Protein AF-A0A2N5Z1N4-F1 (afdb_monomer_lite)

Radius of gyration: 35.68 Å; chains: 1; bounding box: 82×80×53 Å

pLDDT: mean 76.17, std 17.24, range [41.62, 96.56]

Foldseek 3Di:
DDDDDDDDDDDDDDDPVVVVVVVVVVVVVVVVVPPPPPPPPPCPDDDPPDQKDWPDWDWDWDQDPVRDIDIDIDTDMGGPDPVCCVDPNVDDDDDDDPVRHD

Secondary structure (DSSP, 8-state):
----PPPP--------HHHHHHHHHHHHHHHHTT-------------TT-SEEEEEEEEEEEE-TTS-EEEEEEEEEEE-SHHHHTTTTS-------TTT--

Sequence (102 aa):
MQYKMIRINNISGKKNNSIYIAALFSLALLVASCNTNNQNGNNNKTYPDADAVFHKIKKEYVLNDDGIQTISHYQKLEYKTHYAFHRLYGETFIKYNPEFWK

Structure (mmCIF, N/CA/C/O backbone):
data_AF-A0A2N5Z1N4-F1
#
_entry.id   AF-A0A2N5Z1N4-F1
#
loop_
_atom_site.group_PDB
_atom_site.id
_atom_site.type_symbol
_atom_site.label_atom_id
_atom_site.label_alt_id
_atom_site.label_comp_id
_atom_site.label_asym_id
_atom_site.label_entity_id
_atom_site.label_seq_id
_atom_site.pdbx_PDB_ins_code
_atom_site.Cartn_x
_atom_site.Cartn_y
_atom_site.Cartn_z
_atom_site.occupancy
_atom_site.B_iso_or_equiv
_atom_site.auth_seq_id
_atom_site.auth_comp_id
_atom_site.auth_asym_id
_atom_site.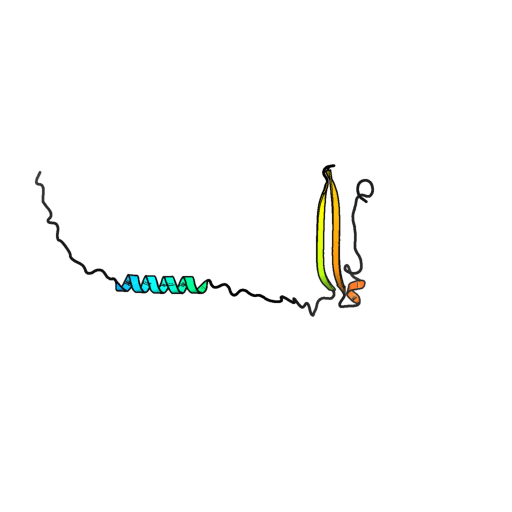auth_atom_id
_atom_site.pdbx_PDB_model_num
ATOM 1 N N . MET A 1 1 ? -67.945 -59.503 -30.192 1.00 42.47 1 MET A N 1
ATOM 2 C CA . MET A 1 1 ? -66.735 -58.800 -30.676 1.00 42.47 1 MET A CA 1
ATOM 3 C C . MET A 1 1 ? -65.546 -59.729 -30.456 1.00 42.47 1 MET A C 1
ATOM 5 O O . MET A 1 1 ? -65.361 -60.187 -29.339 1.00 42.47 1 MET A O 1
ATOM 9 N N . GLN A 1 2 ? -64.862 -60.124 -31.534 1.00 41.62 2 GLN A N 1
ATOM 10 C CA . GLN A 1 2 ? -63.834 -61.177 -31.564 1.00 41.62 2 GLN A CA 1
ATOM 11 C C . GLN A 1 2 ? -62.506 -60.662 -30.989 1.00 41.62 2 GLN A C 1
ATOM 13 O O . GLN A 1 2 ? -61.971 -59.665 -31.471 1.00 41.62 2 GLN A O 1
ATOM 18 N N . TYR A 1 3 ? -61.964 -61.345 -29.984 1.00 45.16 3 TYR A N 1
ATOM 19 C CA . TYR A 1 3 ? -60.622 -61.105 -29.452 1.00 45.16 3 TYR A CA 1
ATOM 20 C C . TYR A 1 3 ? -59.595 -61.891 -30.277 1.00 45.16 3 TYR A C 1
ATOM 22 O O . TYR A 1 3 ? -59.688 -63.109 -30.420 1.00 45.16 3 TYR A O 1
ATOM 30 N N . LYS A 1 4 ? -58.601 -61.191 -30.834 1.00 49.69 4 LYS A N 1
ATOM 31 C CA . LYS A 1 4 ? -57.492 -61.787 -31.588 1.00 49.69 4 LYS A CA 1
ATOM 32 C C . LYS A 1 4 ? -56.250 -61.823 -30.700 1.00 49.69 4 LYS A C 1
ATOM 34 O O . LYS A 1 4 ? -55.638 -60.794 -30.434 1.00 49.69 4 LYS A O 1
ATOM 39 N N . MET A 1 5 ? -55.900 -63.023 -30.245 1.00 42.75 5 MET A N 1
ATOM 40 C CA . MET A 1 5 ? -54.670 -63.311 -29.504 1.00 42.75 5 MET A CA 1
ATOM 41 C C . MET A 1 5 ? -53.454 -63.126 -30.422 1.00 42.75 5 MET A C 1
ATOM 43 O O . MET A 1 5 ? -53.388 -63.741 -31.489 1.00 42.75 5 MET A O 1
ATOM 47 N N . ILE A 1 6 ? -52.482 -62.311 -30.008 1.00 50.44 6 ILE A N 1
ATOM 48 C CA . ILE A 1 6 ? -51.181 -62.193 -30.679 1.00 50.44 6 ILE A CA 1
ATOM 49 C C . ILE A 1 6 ? -50.148 -62.958 -29.846 1.00 50.44 6 ILE A C 1
ATOM 51 O O . ILE A 1 6 ? -50.011 -62.733 -28.646 1.00 50.44 6 ILE A O 1
ATOM 55 N N . ARG A 1 7 ? -49.455 -63.903 -30.497 1.00 50.38 7 ARG A N 1
ATOM 56 C CA . ARG A 1 7 ? -48.393 -64.731 -29.910 1.00 50.38 7 ARG A CA 1
ATOM 57 C C . ARG A 1 7 ? -47.175 -63.882 -29.537 1.00 50.38 7 ARG A C 1
ATOM 59 O O . ARG A 1 7 ? -46.748 -63.030 -30.311 1.00 50.38 7 ARG A O 1
ATOM 66 N N . ILE A 1 8 ? -46.582 -64.193 -28.388 1.00 51.91 8 ILE A N 1
ATOM 67 C CA . ILE A 1 8 ? -45.291 -63.665 -27.943 1.00 51.91 8 ILE A CA 1
ATOM 68 C C . ILE A 1 8 ? -44.190 -64.446 -28.669 1.00 51.91 8 ILE A C 1
ATOM 70 O O . ILE A 1 8 ? -44.058 -65.653 -28.467 1.00 51.91 8 ILE A O 1
ATOM 74 N N . ASN A 1 9 ? -43.392 -63.768 -29.493 1.00 49.09 9 ASN A N 1
ATOM 75 C CA . ASN A 1 9 ? -42.173 -64.345 -30.050 1.00 49.09 9 ASN A CA 1
ATOM 76 C C . ASN A 1 9 ? -40.986 -63.928 -29.174 1.00 49.09 9 ASN A C 1
ATOM 78 O O . ASN A 1 9 ? -40.609 -62.759 -29.134 1.00 49.09 9 ASN A O 1
ATOM 82 N N . ASN A 1 10 ? -40.402 -64.907 -28.482 1.00 47.12 10 ASN A N 1
ATOM 83 C CA . ASN A 1 10 ? -39.077 -64.800 -27.882 1.00 47.12 10 ASN A CA 1
ATOM 84 C C . ASN A 1 10 ? -38.047 -64.532 -28.985 1.00 47.12 10 ASN A C 1
ATOM 86 O O . ASN A 1 10 ? -37.904 -65.342 -29.900 1.00 47.12 10 ASN A O 1
ATOM 90 N N . ILE A 1 11 ? -37.295 -63.438 -28.869 1.00 51.97 11 ILE A N 1
ATOM 91 C CA . ILE A 1 11 ? -36.087 -63.219 -29.666 1.00 51.97 11 ILE A CA 1
ATOM 92 C C . ILE A 1 11 ? -34.914 -63.121 -28.693 1.00 51.97 11 ILE A C 1
ATOM 94 O O . ILE A 1 11 ? -34.681 -62.106 -28.041 1.00 51.97 11 ILE A O 1
ATOM 98 N N . SER A 1 12 ? -34.199 -64.239 -28.589 1.00 50.06 12 SER A N 1
ATOM 99 C CA . SER A 1 12 ? -32.856 -64.333 -28.024 1.00 50.06 12 SER A CA 1
ATOM 100 C C . SER A 1 12 ? -31.899 -63.504 -28.886 1.00 50.06 12 SER A C 1
ATOM 102 O O . SER A 1 12 ? -31.755 -63.767 -30.079 1.00 50.06 12 SER A O 1
ATOM 104 N N . GLY A 1 13 ? -31.263 -62.490 -28.294 1.00 47.69 13 GLY A N 1
ATOM 105 C CA . GLY A 1 13 ? -30.346 -61.577 -28.977 1.00 47.69 13 GLY A CA 1
ATOM 106 C C . GLY A 1 13 ? -29.163 -61.201 -28.087 1.00 47.69 13 GLY A C 1
ATOM 107 O O . GLY A 1 13 ? -29.220 -60.238 -27.334 1.00 47.69 13 GLY A O 1
ATOM 108 N N . LYS A 1 14 ? -28.121 -62.033 -28.159 1.00 53.59 14 LYS A N 1
ATOM 109 C CA . LYS A 1 14 ? -26.715 -61.868 -27.736 1.00 53.59 14 LYS A CA 1
ATOM 110 C C . LYS A 1 14 ? -26.323 -60.471 -27.198 1.00 53.59 14 LYS A C 1
ATOM 112 O O . LYS A 1 14 ? -26.303 -59.488 -27.926 1.00 53.59 14 LYS A O 1
ATOM 117 N N . LYS A 1 15 ? -25.944 -60.413 -25.915 1.00 54.19 15 LYS A N 1
ATOM 118 C CA . LYS A 1 15 ? -25.507 -59.203 -25.194 1.00 54.19 15 LYS A CA 1
ATOM 119 C C . LYS A 1 15 ? -24.157 -58.699 -25.738 1.00 54.19 15 LYS A C 1
ATOM 121 O O . LYS A 1 15 ? -23.149 -59.401 -25.663 1.00 54.19 15 LYS A O 1
ATOM 126 N N . ASN A 1 16 ? -24.133 -57.478 -26.274 1.00 57.50 16 ASN A N 1
ATOM 127 C CA . ASN A 1 16 ? -22.957 -56.840 -26.877 1.00 57.50 16 ASN A CA 1
ATOM 128 C C . ASN A 1 16 ? -21.992 -56.305 -25.802 1.00 57.50 16 ASN A C 1
ATOM 130 O O . ASN A 1 16 ? -21.845 -55.098 -25.620 1.00 57.50 16 ASN A O 1
ATOM 134 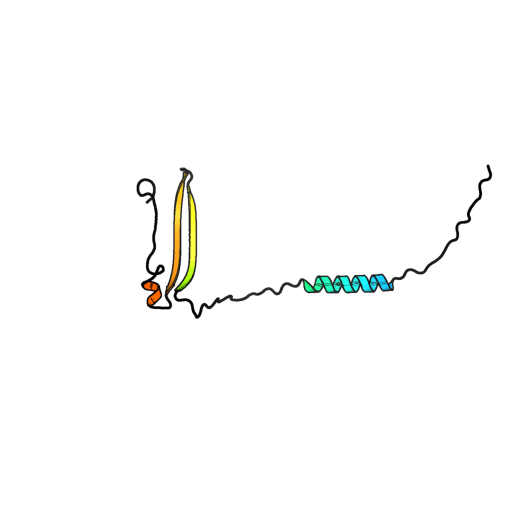N N . ASN A 1 17 ? -21.315 -57.205 -25.085 1.00 58.66 17 ASN A N 1
ATOM 135 C CA . ASN A 1 17 ? -20.365 -56.865 -24.014 1.00 58.66 17 ASN A CA 1
ATOM 136 C C . ASN A 1 17 ? -19.178 -56.000 -24.498 1.00 58.66 17 ASN A C 1
ATOM 138 O O . ASN A 1 17 ? -18.568 -55.292 -23.705 1.00 58.66 17 ASN A O 1
ATOM 142 N N . SER A 1 18 ? -18.872 -56.017 -25.800 1.00 57.62 18 SER A N 1
ATOM 143 C CA . SER A 1 18 ? -17.765 -55.263 -26.408 1.00 57.62 18 SER A CA 1
ATOM 144 C C . SER A 1 18 ? -17.979 -53.741 -26.401 1.00 57.62 18 SER A C 1
ATOM 146 O O . SER A 1 18 ? -17.021 -52.999 -26.191 1.00 57.62 18 SER A O 1
ATOM 148 N N . ILE A 1 19 ? -19.224 -53.267 -26.533 1.00 63.28 19 ILE A N 1
ATOM 149 C CA . ILE A 1 19 ? -19.536 -51.826 -26.524 1.00 63.28 19 ILE A CA 1
ATOM 150 C C . ILE A 1 19 ? -19.356 -51.249 -25.114 1.00 63.28 19 ILE A C 1
ATOM 152 O O . ILE A 1 19 ? -18.809 -50.163 -24.952 1.00 63.28 19 ILE A O 1
ATOM 156 N N . TYR A 1 20 ? -19.747 -52.001 -24.082 1.00 67.06 20 TYR A N 1
ATOM 157 C CA . TYR A 1 20 ? -19.579 -51.582 -22.689 1.00 67.06 20 TYR A CA 1
ATOM 158 C C . TYR A 1 20 ? -18.112 -51.562 -22.254 1.00 67.06 20 TYR A C 1
ATOM 160 O O . TYR A 1 20 ? -17.723 -50.681 -21.496 1.00 67.06 20 TYR A O 1
ATOM 168 N N . ILE A 1 21 ? -17.286 -52.482 -22.766 1.00 67.69 21 ILE A N 1
ATOM 169 C CA . ILE A 1 21 ? -15.835 -52.466 -22.524 1.00 67.69 21 ILE A CA 1
ATOM 170 C C . ILE A 1 21 ? -15.208 -51.221 -23.166 1.00 67.69 21 ILE A C 1
ATOM 172 O O . ILE A 1 21 ? -14.439 -50.526 -22.508 1.00 67.69 21 ILE A O 1
ATOM 176 N N . ALA A 1 22 ? -15.585 -50.885 -24.405 1.00 65.00 22 ALA A N 1
ATOM 177 C CA . ALA A 1 22 ? -15.106 -49.674 -25.075 1.00 65.00 22 ALA A CA 1
ATOM 178 C C . ALA A 1 22 ? -15.566 -48.383 -24.370 1.00 65.00 22 ALA A C 1
ATOM 180 O O . ALA A 1 22 ? -14.786 -47.436 -24.254 1.00 65.00 22 ALA A O 1
ATOM 181 N N . ALA A 1 23 ? -16.798 -48.361 -23.849 1.00 68.00 23 ALA A N 1
ATOM 182 C CA . ALA A 1 23 ? -17.338 -47.242 -23.075 1.00 68.00 23 ALA A CA 1
ATOM 183 C C . ALA A 1 23 ? -16.658 -47.093 -21.699 1.00 68.00 23 ALA A C 1
ATOM 185 O O . ALA A 1 23 ? -16.367 -45.979 -21.270 1.00 68.00 23 ALA A O 1
ATOM 186 N N . LEU A 1 24 ? -16.340 -48.203 -21.024 1.00 66.06 24 LEU A N 1
ATOM 187 C CA . LEU A 1 24 ? -15.580 -48.191 -19.769 1.00 66.06 24 LEU A CA 1
ATOM 188 C C . LEU A 1 24 ? -14.135 -47.720 -19.982 1.00 66.06 24 LEU A C 1
ATOM 190 O O . LEU A 1 24 ? -13.610 -46.966 -19.165 1.00 66.06 24 LEU A O 1
ATOM 194 N N . PHE A 1 25 ? -13.508 -48.111 -21.093 1.00 69.12 25 PHE A N 1
ATOM 195 C CA . PHE A 1 25 ? -12.139 -47.702 -21.418 1.00 69.12 25 PHE A CA 1
ATOM 196 C C . PHE A 1 25 ? -12.043 -46.207 -21.754 1.00 69.12 25 PHE A C 1
ATOM 198 O O . PHE A 1 25 ? -11.118 -45.524 -21.314 1.00 69.12 25 PHE A O 1
ATOM 205 N N . SER A 1 26 ? -13.026 -45.671 -22.484 1.00 62.12 26 SER A N 1
ATOM 206 C CA . SER A 1 26 ? -13.088 -44.235 -22.793 1.00 62.12 26 SER A CA 1
ATOM 207 C C . SER A 1 26 ? -13.443 -43.379 -21.569 1.00 62.12 26 SER A C 1
ATOM 209 O O . SER A 1 26 ? -12.900 -42.285 -21.427 1.00 62.12 26 SER A O 1
ATOM 211 N N . LEU A 1 27 ? -14.244 -43.891 -20.625 1.00 67.56 27 LEU A N 1
ATOM 212 C CA . LEU A 1 27 ? -14.492 -43.220 -19.343 1.00 67.56 27 LEU A CA 1
ATOM 213 C C . LEU A 1 27 ? -13.230 -43.159 -18.461 1.00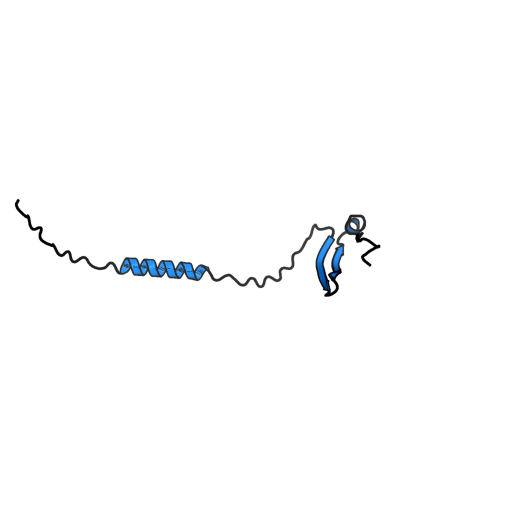 67.56 27 LEU A C 1
ATOM 215 O O . LEU A 1 27 ? -12.955 -42.123 -17.860 1.00 67.56 27 LEU A O 1
ATOM 219 N N . ALA A 1 28 ? -12.427 -44.228 -18.422 1.00 64.38 28 ALA A N 1
ATOM 220 C CA . ALA A 1 28 ? -11.179 -44.264 -17.653 1.00 64.38 28 ALA A CA 1
ATOM 221 C C . ALA A 1 28 ? -10.117 -43.278 -18.183 1.00 64.38 28 ALA A C 1
ATOM 223 O O . ALA A 1 28 ? -9.429 -42.627 -17.395 1.00 64.38 28 ALA A O 1
ATOM 224 N N . LEU A 1 29 ? -10.022 -43.113 -19.508 1.00 64.06 29 LEU A N 1
ATOM 225 C CA . LEU A 1 29 ? -9.130 -42.129 -20.139 1.00 64.06 29 LEU A CA 1
ATOM 226 C C . LEU A 1 29 ? -9.514 -40.681 -19.803 1.00 64.06 29 LEU A C 1
ATOM 228 O O . LEU A 1 29 ? -8.639 -39.828 -19.664 1.00 64.06 29 LEU A O 1
ATOM 232 N N . LEU A 1 30 ? -10.807 -40.406 -19.630 1.00 63.75 30 LEU A N 1
ATOM 233 C CA . LEU A 1 30 ? -11.303 -39.063 -19.335 1.00 63.75 30 LEU A CA 1
ATOM 234 C C . LEU A 1 30 ? -10.958 -38.625 -17.900 1.00 63.75 30 LEU A C 1
ATOM 236 O O . LEU A 1 30 ? -10.586 -37.476 -17.679 1.00 63.75 30 LEU A O 1
ATOM 240 N N . VAL A 1 31 ? -10.996 -39.554 -16.937 1.00 66.19 31 VAL A N 1
ATOM 241 C CA . VAL A 1 31 ? -10.650 -39.284 -15.527 1.00 66.19 31 VAL A CA 1
ATOM 242 C C . VAL A 1 31 ? -9.139 -39.083 -15.335 1.00 66.19 31 VAL A C 1
ATOM 244 O O . VAL A 1 31 ? -8.723 -38.284 -14.497 1.00 66.19 31 VAL A O 1
ATOM 247 N N . ALA A 1 32 ? -8.299 -39.737 -16.146 1.00 62.47 32 ALA A N 1
ATOM 248 C CA . ALA A 1 32 ? -6.842 -39.591 -16.074 1.00 62.47 32 ALA A CA 1
ATOM 249 C C . ALA A 1 32 ? -6.331 -38.200 -16.514 1.00 62.47 32 ALA A C 1
ATOM 251 O O . ALA A 1 32 ? -5.232 -37.804 -16.126 1.00 62.47 32 ALA A O 1
ATOM 252 N N . SER A 1 33 ? -7.123 -37.430 -17.273 1.00 61.31 33 SER A N 1
ATOM 253 C CA . SER A 1 33 ? -6.757 -36.069 -17.700 1.00 61.31 33 SER A CA 1
ATOM 254 C C . SER A 1 33 ? -6.941 -35.006 -16.605 1.00 61.31 33 SER A C 1
ATOM 256 O O . SER A 1 33 ? -6.534 -33.861 -16.799 1.00 61.31 33 SER A O 1
ATOM 258 N N . CYS A 1 34 ? -7.531 -35.357 -15.457 1.00 57.28 34 CYS A N 1
ATOM 259 C CA . CYS A 1 34 ? -7.738 -34.447 -14.327 1.00 57.28 34 CYS A CA 1
ATOM 260 C C . CYS A 1 34 ? -6.600 -34.491 -13.295 1.00 57.28 34 CYS A C 1
ATOM 262 O O . CYS A 1 34 ? -6.820 -34.169 -12.130 1.00 57.28 34 CYS A O 1
ATOM 264 N N . ASN A 1 35 ? -5.382 -34.880 -13.685 1.00 64.00 35 ASN A N 1
ATOM 265 C CA . ASN A 1 35 ? -4.227 -34.687 -12.817 1.00 64.00 35 ASN A CA 1
ATOM 266 C C . ASN A 1 35 ? -3.679 -33.276 -13.040 1.00 64.00 35 ASN A C 1
ATOM 268 O O . ASN A 1 35 ? -2.831 -33.033 -13.900 1.00 64.00 35 ASN A O 1
ATOM 272 N N . THR A 1 36 ? -4.247 -32.319 -12.310 1.00 62.66 36 THR A N 1
ATOM 273 C CA . THR A 1 36 ? -3.776 -30.938 -12.303 1.00 62.66 36 THR A CA 1
ATOM 274 C C . THR A 1 36 ? -2.337 -30.946 -11.813 1.00 62.66 36 THR A C 1
ATOM 276 O O . THR A 1 36 ? -2.073 -31.189 -10.637 1.00 62.66 36 THR A O 1
ATOM 279 N N . ASN A 1 37 ? -1.400 -30.700 -12.730 1.00 59.00 37 ASN A N 1
ATOM 280 C CA . ASN A 1 37 ? -0.007 -30.466 -12.395 1.00 59.00 37 ASN A CA 1
ATOM 281 C C . ASN A 1 37 ? 0.034 -29.422 -11.280 1.00 59.00 37 ASN A C 1
ATOM 283 O O . ASN A 1 37 ? -0.380 -28.278 -11.481 1.00 59.00 37 ASN A O 1
ATOM 287 N N . ASN A 1 38 ? 0.505 -29.833 -10.104 1.00 58.50 38 ASN A N 1
ATOM 288 C CA . ASN A 1 38 ? 0.830 -28.920 -9.028 1.00 58.50 38 ASN A CA 1
ATOM 289 C C . ASN A 1 38 ? 1.980 -28.046 -9.533 1.00 58.50 38 ASN A C 1
ATOM 291 O O . ASN A 1 38 ? 3.152 -28.419 -9.481 1.00 58.50 38 ASN A O 1
ATOM 295 N N . GLN A 1 39 ? 1.616 -26.913 -10.127 1.00 60.53 39 GLN A N 1
ATOM 296 C CA . GLN A 1 39 ? 2.534 -25.849 -10.467 1.00 60.53 39 GLN A CA 1
ATOM 297 C C . GLN A 1 39 ? 2.990 -25.251 -9.134 1.00 60.53 39 GLN A C 1
ATOM 299 O O . GLN A 1 39 ? 2.495 -24.212 -8.703 1.00 60.53 39 GLN A O 1
ATOM 304 N N . ASN A 1 40 ? 3.986 -25.878 -8.504 1.00 60.19 40 ASN A N 1
ATOM 305 C CA . ASN A 1 40 ? 4.927 -25.175 -7.637 1.00 60.19 40 ASN A CA 1
ATOM 306 C C . ASN A 1 40 ? 5.766 -24.244 -8.528 1.00 60.19 40 ASN A C 1
ATOM 308 O O . ASN A 1 40 ? 6.971 -24.408 -8.706 1.00 60.19 40 ASN A O 1
ATOM 312 N N . GLY A 1 41 ? 5.090 -23.291 -9.166 1.00 51.12 41 GLY A N 1
ATOM 313 C CA . GLY A 1 41 ? 5.717 -22.187 -9.850 1.00 51.12 41 GLY A CA 1
ATOM 314 C C . GLY A 1 41 ? 6.220 -21.250 -8.772 1.00 51.12 41 GLY A C 1
ATOM 315 O O . GLY A 1 41 ? 5.430 -20.575 -8.112 1.00 51.12 41 GLY A O 1
ATOM 316 N N . ASN A 1 42 ? 7.536 -21.183 -8.590 1.00 60.06 42 ASN A N 1
ATOM 317 C CA . ASN A 1 42 ? 8.142 -19.984 -8.031 1.00 60.06 42 ASN A CA 1
ATOM 318 C C . ASN A 1 42 ? 7.832 -18.845 -9.012 1.00 60.06 42 ASN A C 1
ATOM 320 O O . ASN A 1 42 ? 8.562 -18.610 -9.972 1.00 60.06 42 ASN A O 1
ATOM 324 N N . ASN A 1 43 ? 6.685 -18.195 -8.805 1.00 60.53 43 ASN A N 1
ATOM 325 C CA . ASN A 1 43 ? 6.138 -17.139 -9.647 1.00 60.53 43 ASN A CA 1
ATOM 326 C C . ASN A 1 43 ? 6.933 -15.848 -9.429 1.00 60.53 43 ASN A C 1
ATOM 328 O O . ASN A 1 43 ? 6.408 -14.874 -8.885 1.00 60.53 43 ASN A O 1
ATOM 332 N N . ASN A 1 44 ? 8.207 -15.831 -9.817 1.00 68.31 44 ASN A N 1
ATOM 333 C CA . ASN A 1 44 ? 8.989 -14.605 -9.804 1.00 68.31 44 ASN A CA 1
ATOM 334 C C . ASN A 1 44 ? 8.566 -13.743 -11.003 1.00 68.31 44 ASN A C 1
ATOM 336 O O . ASN A 1 44 ? 9.172 -13.777 -12.076 1.00 68.31 44 ASN A O 1
ATOM 340 N N . LYS A 1 45 ? 7.439 -13.036 -10.851 1.00 74.88 45 LYS A N 1
ATOM 341 C CA . LYS A 1 45 ? 6.926 -12.106 -11.861 1.00 74.88 45 LYS A CA 1
ATOM 342 C C . LYS A 1 45 ? 7.938 -10.979 -12.037 1.00 74.88 45 LYS A C 1
ATOM 344 O O . LYS A 1 45 ? 8.106 -10.148 -11.150 1.00 74.88 45 LYS A O 1
ATOM 349 N N . THR A 1 46 ? 8.599 -10.963 -13.190 1.00 80.69 46 THR A N 1
ATOM 350 C CA . THR A 1 46 ? 9.540 -9.907 -13.566 1.00 80.69 46 THR A CA 1
ATOM 351 C C . THR A 1 46 ? 8.809 -8.868 -14.405 1.00 80.69 46 THR A C 1
ATOM 353 O O . THR A 1 46 ? 8.106 -9.221 -15.349 1.00 80.69 46 THR A O 1
ATOM 356 N N . TYR A 1 47 ? 8.985 -7.590 -14.074 1.00 86.06 47 TYR A N 1
ATOM 357 C CA . TYR A 1 47 ? 8.401 -6.467 -14.810 1.00 86.06 47 TYR A CA 1
ATOM 358 C C . TYR A 1 47 ? 9.532 -5.630 -15.422 1.00 86.06 47 TYR A C 1
ATOM 360 O O . TYR A 1 47 ? 9.952 -4.643 -14.811 1.00 86.06 47 TYR A O 1
ATOM 368 N N . PRO A 1 48 ? 10.099 -6.040 -16.572 1.00 85.69 48 PRO A N 1
ATOM 369 C CA . PRO A 1 48 ? 11.302 -5.420 -17.133 1.00 85.69 48 PRO A CA 1
ATOM 370 C C . PRO A 1 48 ? 11.082 -3.945 -17.486 1.00 85.69 48 PRO A C 1
ATOM 372 O O . PRO A 1 48 ? 11.906 -3.116 -17.107 1.00 85.69 48 PRO A O 1
ATOM 375 N N . ASP A 1 49 ? 9.918 -3.614 -18.046 1.00 90.81 49 ASP A N 1
ATOM 376 C CA . ASP A 1 49 ? 9.598 -2.264 -18.534 1.00 90.81 49 ASP A CA 1
ATOM 377 C C . ASP A 1 49 ? 8.896 -1.377 -17.493 1.00 90.81 49 ASP A C 1
ATOM 379 O O . ASP A 1 49 ? 8.523 -0.242 -17.778 1.00 90.81 49 ASP A O 1
ATOM 383 N N . ALA A 1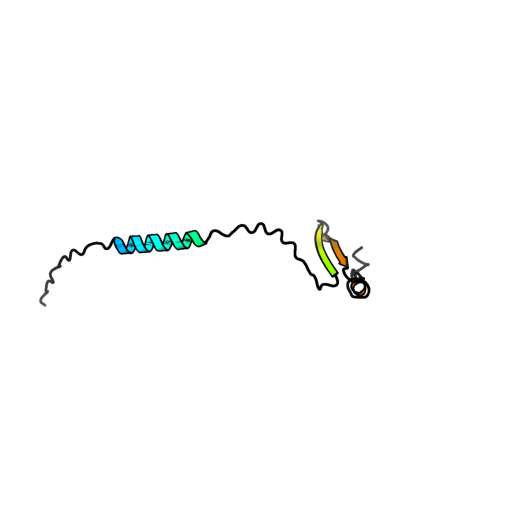 50 ? 8.680 -1.880 -16.274 1.00 90.69 50 ALA A N 1
ATOM 384 C CA . ALA A 1 50 ? 8.055 -1.092 -15.219 1.00 90.69 50 ALA A CA 1
ATOM 385 C C . ALA A 1 50 ? 9.047 -0.097 -14.596 1.00 90.69 50 ALA A C 1
ATOM 387 O O . ALA A 1 50 ? 10.163 -0.477 -14.224 1.00 90.69 50 ALA A O 1
ATOM 388 N N . ASP A 1 51 ? 8.586 1.143 -14.409 1.00 91.06 51 ASP A N 1
ATOM 389 C CA . ASP A 1 51 ? 9.291 2.215 -13.693 1.00 91.06 51 ASP A CA 1
ATOM 390 C C . ASP A 1 51 ? 9.335 1.987 -12.172 1.00 91.06 51 ASP A C 1
ATOM 392 O O . ASP A 1 51 ? 10.268 2.419 -11.496 1.00 91.06 51 ASP A O 1
ATOM 396 N N . ALA A 1 52 ? 8.334 1.294 -11.625 1.00 92.56 52 ALA A N 1
ATOM 397 C CA . ALA A 1 52 ? 8.252 0.912 -10.221 1.00 92.56 52 ALA A CA 1
ATOM 398 C C . ALA A 1 52 ? 7.468 -0.399 -10.060 1.00 92.56 52 ALA A C 1
ATOM 400 O O . ALA A 1 52 ? 6.606 -0.718 -10.881 1.00 92.56 52 ALA A O 1
ATOM 401 N N . VAL A 1 53 ? 7.757 -1.161 -9.004 1.00 92.75 53 VAL A N 1
ATOM 402 C CA . VAL A 1 53 ? 7.133 -2.464 -8.733 1.00 92.75 53 VAL A CA 1
ATOM 403 C C . VAL A 1 53 ? 6.679 -2.545 -7.281 1.00 92.75 53 VAL A C 1
ATOM 405 O O . VAL A 1 53 ? 7.475 -2.427 -6.349 1.00 92.75 53 VAL A O 1
ATOM 408 N N . PHE A 1 54 ? 5.387 -2.799 -7.076 1.00 92.19 54 PHE A N 1
ATOM 409 C CA . PHE A 1 54 ? 4.860 -3.140 -5.759 1.00 92.19 54 PHE A CA 1
ATOM 410 C C . PHE A 1 54 ? 5.145 -4.608 -5.449 1.00 92.19 54 PHE A C 1
ATOM 412 O O . PHE A 1 54 ? 4.543 -5.510 -6.028 1.00 92.19 54 PHE A O 1
ATOM 419 N N . HIS A 1 55 ? 6.032 -4.841 -4.489 1.00 92.88 55 HIS A N 1
ATOM 420 C CA . HIS A 1 55 ? 6.336 -6.178 -3.975 1.00 92.88 55 HIS A CA 1
ATOM 421 C C . HIS A 1 55 ? 5.305 -6.652 -2.963 1.00 92.88 55 HIS A C 1
ATOM 423 O O . HIS A 1 55 ? 5.017 -7.842 -2.860 1.00 92.88 55 HIS A O 1
ATOM 429 N N . LYS A 1 56 ? 4.768 -5.720 -2.172 1.00 93.62 56 LYS A N 1
ATOM 430 C CA . LYS A 1 56 ? 3.765 -6.023 -1.155 1.00 93.62 56 LYS A CA 1
ATOM 431 C C . LYS A 1 56 ? 2.889 -4.811 -0.911 1.00 93.62 56 LYS A C 1
ATOM 433 O O . LYS A 1 56 ? 3.396 -3.705 -0.776 1.00 93.62 56 LYS A O 1
ATOM 438 N N . ILE A 1 57 ? 1.591 -5.043 -0.790 1.00 94.94 57 ILE A N 1
ATOM 439 C CA . ILE A 1 57 ? 0.630 -4.078 -0.264 1.00 94.94 57 ILE A CA 1
ATOM 440 C C . ILE A 1 57 ? -0.220 -4.843 0.744 1.00 94.94 57 ILE A C 1
ATOM 442 O O . ILE A 1 57 ? -0.711 -5.930 0.441 1.00 94.94 57 ILE A O 1
ATOM 446 N N . LYS A 1 58 ? -0.354 -4.309 1.953 1.00 96.56 58 LYS A N 1
ATOM 447 C CA . LYS A 1 58 ? -1.154 -4.884 3.030 1.00 96.56 58 LYS A CA 1
ATOM 448 C C . LYS A 1 58 ? -2.031 -3.780 3.602 1.00 96.56 58 LYS A C 1
ATOM 450 O O . LYS A 1 58 ? -1.524 -2.729 3.978 1.00 96.56 58 LYS A O 1
ATOM 455 N N . LYS A 1 59 ? -3.332 -4.038 3.651 1.00 96.06 59 LYS A N 1
ATOM 456 C CA . LYS A 1 59 ? -4.324 -3.179 4.293 1.00 96.06 59 LYS A CA 1
ATOM 457 C C . LYS A 1 59 ? -5.027 -4.006 5.347 1.00 96.06 59 LYS A C 1
ATOM 459 O O . LYS A 1 59 ? -5.519 -5.089 5.038 1.00 96.06 59 LYS A O 1
ATOM 464 N N . GLU A 1 60 ? -5.032 -3.513 6.569 1.00 96.56 60 GLU A N 1
ATOM 465 C CA . GLU A 1 60 ? -5.657 -4.168 7.707 1.00 96.56 60 GLU A CA 1
ATOM 466 C C . GLU A 1 60 ? -6.693 -3.232 8.298 1.00 96.56 60 GLU A C 1
ATOM 468 O O . GLU A 1 60 ? -6.440 -2.040 8.467 1.00 96.56 60 GLU A O 1
ATOM 473 N N . TYR A 1 61 ? -7.856 -3.799 8.593 1.00 94.94 61 TYR A N 1
ATOM 474 C CA . TYR A 1 61 ? -8.989 -3.107 9.178 1.00 94.94 61 TYR A CA 1
ATOM 475 C C . TYR A 1 61 ? -9.362 -3.867 10.439 1.00 94.94 61 TYR A C 1
ATOM 477 O O . TYR A 1 61 ? -9.652 -5.063 10.377 1.00 94.94 61 TYR A O 1
ATOM 485 N N . VAL A 1 62 ? -9.329 -3.182 11.572 1.00 95.81 62 VAL A N 1
ATOM 486 C CA . VAL A 1 62 ? -9.751 -3.724 12.860 1.00 95.81 62 VAL A CA 1
ATOM 487 C C . VAL A 1 62 ? -10.936 -2.896 13.321 1.00 95.81 62 VAL A C 1
ATOM 489 O O . VAL A 1 62 ? -10.821 -1.679 13.429 1.00 95.81 62 VAL A O 1
ATOM 492 N N . LEU A 1 63 ? -12.076 -3.547 13.546 1.00 95.38 63 LEU A N 1
ATOM 493 C CA . LEU A 1 63 ? -13.212 -2.942 14.229 1.00 95.38 63 LEU A CA 1
ATOM 494 C C . LEU A 1 63 ? -13.103 -3.316 15.704 1.00 95.38 63 LEU A C 1
ATOM 496 O O . LEU A 1 63 ? -13.131 -4.500 16.035 1.00 95.38 63 LEU A O 1
ATOM 500 N N . ASN A 1 64 ? -12.935 -2.313 16.553 1.00 92.31 64 ASN A N 1
ATOM 501 C CA . ASN A 1 64 ? -12.846 -2.494 17.993 1.00 92.31 64 ASN A CA 1
ATOM 502 C C . ASN A 1 64 ? -14.256 -2.567 18.607 1.00 92.31 64 ASN A C 1
ATOM 504 O O . ASN A 1 64 ? -15.239 -2.139 17.995 1.00 92.31 64 ASN A O 1
ATOM 508 N N . ASP A 1 65 ? -14.357 -3.092 19.829 1.00 94.50 65 ASP A N 1
ATOM 509 C CA . ASP A 1 65 ? -15.638 -3.292 20.528 1.00 94.50 65 ASP A CA 1
ATOM 510 C C . ASP A 1 65 ? -16.368 -1.974 20.853 1.00 94.50 65 ASP A C 1
ATOM 512 O O . ASP A 1 65 ? -17.586 -1.954 21.023 1.00 94.50 65 ASP A O 1
ATOM 516 N N . ASP A 1 66 ? -15.637 -0.860 20.904 1.00 92.12 66 ASP A N 1
ATOM 517 C CA . ASP A 1 66 ? -16.165 0.501 21.061 1.00 92.12 66 ASP A CA 1
ATOM 518 C C . ASP A 1 66 ? -16.722 1.095 19.750 1.00 92.12 66 ASP A C 1
ATOM 520 O O . ASP A 1 66 ? -17.219 2.223 19.730 1.00 92.12 66 ASP A O 1
ATOM 524 N N . GLY A 1 67 ? -16.654 0.342 18.649 1.00 89.50 67 GLY A N 1
ATOM 525 C CA . GLY A 1 67 ? -17.078 0.770 17.319 1.00 89.50 67 GLY A CA 1
ATOM 526 C C . GLY A 1 67 ? -16.045 1.621 16.573 1.00 89.50 67 GLY A C 1
ATOM 527 O O . GLY A 1 67 ? -16.299 2.006 15.426 1.00 89.50 67 GLY A O 1
ATOM 528 N N . ILE A 1 68 ? -14.880 1.900 17.168 1.00 88.50 68 ILE A N 1
ATOM 529 C CA . ILE A 1 68 ? -13.788 2.624 16.510 1.00 88.50 68 ILE A CA 1
ATOM 530 C C . ILE A 1 68 ? -13.057 1.677 15.559 1.00 88.50 68 ILE A C 1
ATOM 532 O O . ILE A 1 68 ? -12.789 0.518 15.873 1.00 88.50 68 ILE A O 1
ATOM 536 N N . GLN A 1 69 ? -12.695 2.181 14.380 1.00 91.31 69 GLN A N 1
ATOM 537 C CA . GLN A 1 69 ? -11.944 1.422 13.387 1.00 91.31 69 GLN A CA 1
ATOM 538 C C . GLN A 1 69 ? -10.474 1.834 13.378 1.00 91.31 69 GLN A C 1
ATOM 540 O O . GLN A 1 69 ? -10.152 3.016 13.276 1.00 91.31 69 GLN A O 1
ATOM 545 N N . THR A 1 70 ? -9.579 0.852 13.416 1.00 92.19 70 THR A N 1
ATOM 546 C CA . THR A 1 70 ? -8.145 1.041 13.195 1.00 92.19 70 THR A CA 1
ATOM 547 C C . THR A 1 70 ? -7.785 0.540 11.802 1.00 92.19 70 THR A C 1
ATOM 549 O O . THR A 1 70 ? -8.013 -0.624 11.470 1.00 92.19 70 THR A O 1
ATOM 552 N N . ILE A 1 71 ? -7.210 1.421 10.983 1.00 92.81 71 ILE A N 1
ATOM 553 C CA . ILE A 1 71 ? -6.802 1.114 9.609 1.00 92.81 71 ILE A CA 1
ATOM 554 C C . ILE A 1 71 ? -5.278 1.173 9.533 1.00 92.81 71 ILE A C 1
ATOM 556 O O . ILE A 1 71 ? -4.686 2.224 9.757 1.00 92.81 71 ILE A O 1
ATOM 560 N N . SER A 1 72 ? -4.636 0.055 9.199 1.00 93.94 72 SER A N 1
ATOM 561 C CA . SER A 1 72 ? -3.184 -0.024 8.999 1.00 93.94 72 SER A CA 1
ATOM 562 C C . SER A 1 72 ? -2.863 -0.308 7.536 1.00 93.94 72 SER A C 1
ATOM 564 O O . SER A 1 72 ? -3.355 -1.276 6.956 1.00 93.94 72 SER A O 1
ATOM 566 N N . HIS A 1 73 ? -2.018 0.525 6.929 1.00 94.50 73 HIS A N 1
ATOM 567 C CA . HIS A 1 73 ? -1.552 0.352 5.551 1.00 94.50 73 HIS A CA 1
ATOM 568 C C . HIS A 1 73 ? -0.036 0.180 5.528 1.00 94.50 73 HIS A C 1
ATOM 570 O O . HIS A 1 73 ? 0.705 1.000 6.060 1.00 94.50 73 HIS A O 1
ATOM 576 N N . TYR A 1 74 ? 0.425 -0.881 4.876 1.00 95.25 74 TYR A N 1
ATOM 577 C CA . TYR A 1 74 ? 1.836 -1.161 4.645 1.00 95.25 74 TYR A CA 1
ATOM 578 C C . TYR A 1 74 ? 2.065 -1.430 3.162 1.00 95.25 74 TYR A C 1
ATOM 580 O O . TYR A 1 74 ? 1.317 -2.179 2.532 1.00 95.25 74 TYR A O 1
ATOM 588 N N . GLN A 1 75 ? 3.146 -0.887 2.609 1.00 95.00 75 GLN A N 1
ATOM 589 C CA . GLN A 1 75 ? 3.563 -1.192 1.247 1.00 95.00 75 GLN A CA 1
ATOM 590 C C . GLN A 1 75 ? 5.080 -1.328 1.131 1.00 95.00 75 GLN A C 1
ATOM 592 O O . GLN A 1 75 ? 5.835 -0.628 1.800 1.00 95.00 75 GLN A O 1
ATOM 597 N N . LYS A 1 76 ? 5.516 -2.224 0.244 1.00 94.75 76 LYS A N 1
ATOM 598 C CA . LYS A 1 76 ? 6.898 -2.367 -0.214 1.00 94.75 76 LYS A CA 1
ATOM 599 C C . LYS A 1 76 ? 6.923 -2.066 -1.708 1.00 94.75 76 LYS A C 1
ATOM 601 O O . LYS A 1 76 ? 6.430 -2.868 -2.502 1.00 94.75 76 LYS A O 1
ATOM 606 N N . LEU A 1 77 ? 7.473 -0.910 -2.059 1.00 93.25 77 LEU A N 1
ATOM 607 C CA . LEU A 1 77 ? 7.562 -0.385 -3.418 1.00 93.25 77 LEU A CA 1
ATOM 608 C C . LEU A 1 77 ? 9.036 -0.266 -3.810 1.00 93.25 77 LEU A C 1
ATOM 610 O O . LEU A 1 77 ? 9.827 0.313 -3.069 1.00 93.25 77 LEU A O 1
ATOM 614 N N . GLU A 1 78 ? 9.403 -0.847 -4.945 1.00 92.50 78 GLU A N 1
ATOM 615 C CA . GLU A 1 78 ? 10.712 -0.671 -5.572 1.00 92.50 78 GLU A CA 1
ATOM 616 C C . GLU A 1 78 ? 10.603 0.360 -6.693 1.00 92.50 78 GLU A C 1
ATOM 618 O O . GLU A 1 78 ? 9.720 0.257 -7.542 1.00 92.50 78 GLU A O 1
ATOM 623 N N . TYR A 1 79 ? 11.526 1.318 -6.7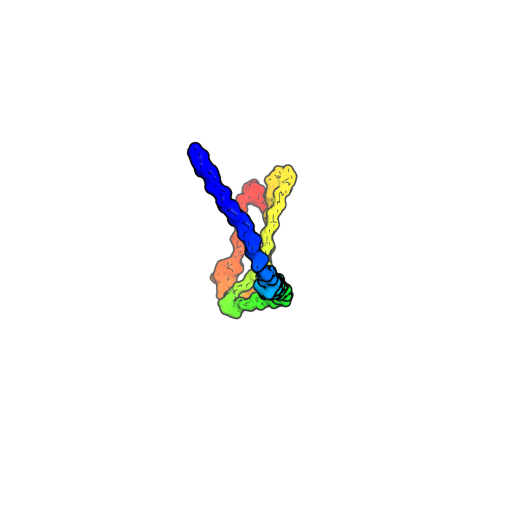22 1.00 93.00 79 TYR A N 1
ATOM 624 C CA . TYR A 1 79 ? 11.668 2.278 -7.812 1.00 93.00 79 TYR A CA 1
ATOM 625 C C . TYR A 1 79 ? 12.793 1.815 -8.733 1.00 93.00 79 TYR A C 1
ATOM 627 O O . TYR A 1 79 ? 13.940 1.709 -8.301 1.00 93.00 79 TYR A O 1
ATOM 635 N N . LYS A 1 80 ? 12.468 1.534 -9.995 1.00 92.56 80 LYS A N 1
ATOM 636 C CA . LYS A 1 80 ? 13.420 1.024 -10.993 1.00 92.56 80 LYS A CA 1
ATOM 637 C C . LYS A 1 80 ? 14.038 2.134 -11.837 1.00 92.56 80 LYS A C 1
ATOM 639 O O . LYS A 1 80 ? 15.141 1.967 -12.347 1.00 92.56 80 LYS A O 1
ATOM 644 N N . THR A 1 81 ? 13.354 3.268 -11.975 1.00 91.81 81 THR A N 1
ATOM 645 C CA . THR A 1 81 ? 13.846 4.425 -12.730 1.00 91.81 81 THR A CA 1
ATOM 646 C C . THR A 1 81 ? 13.803 5.696 -11.887 1.00 91.81 81 THR A C 1
ATOM 648 O O . THR A 1 81 ? 12.965 5.857 -11.001 1.00 91.81 81 THR A O 1
ATOM 651 N N . HIS A 1 82 ? 14.697 6.646 -12.181 1.00 90.38 82 HIS A N 1
ATOM 652 C CA . HIS A 1 82 ? 14.718 7.958 -11.517 1.00 90.38 82 HIS A CA 1
ATOM 653 C C . HIS A 1 82 ? 13.397 8.720 -11.699 1.00 90.38 82 HIS A C 1
ATOM 655 O O . HIS A 1 82 ? 12.960 9.489 -10.844 1.00 90.38 82 HIS A O 1
ATOM 661 N N . TYR A 1 83 ? 12.732 8.473 -12.823 1.00 90.00 83 TYR A N 1
ATOM 662 C CA . TYR A 1 83 ? 11.483 9.119 -13.164 1.00 90.00 83 TYR A CA 1
ATOM 663 C C . TYR A 1 83 ? 10.308 8.670 -12.288 1.00 90.00 83 TYR A C 1
ATOM 665 O O . TYR A 1 83 ? 9.376 9.444 -12.076 1.00 90.00 83 TYR A O 1
ATOM 673 N N . ALA A 1 84 ? 10.378 7.469 -11.706 1.00 90.31 84 ALA A N 1
ATOM 674 C CA . ALA A 1 84 ? 9.355 6.966 -10.797 1.00 90.31 84 ALA A CA 1
ATOM 675 C C . ALA A 1 84 ? 9.161 7.873 -9.567 1.00 90.31 84 ALA A C 1
ATOM 677 O O . ALA A 1 84 ? 8.024 8.106 -9.159 1.00 90.31 84 ALA A O 1
ATOM 678 N N . PHE A 1 85 ? 10.245 8.449 -9.037 1.00 86.06 85 PHE A N 1
ATOM 679 C CA . PHE A 1 85 ? 10.200 9.378 -7.901 1.00 86.06 85 PHE A CA 1
ATOM 680 C C . PHE A 1 85 ? 9.539 10.722 -8.230 1.00 86.06 85 PHE A C 1
ATOM 682 O O . PHE A 1 85 ? 8.952 11.339 -7.355 1.00 86.06 85 PHE A O 1
ATOM 689 N N . HIS A 1 86 ? 9.607 11.171 -9.484 1.00 86.94 86 HIS A N 1
ATOM 690 C CA . HIS A 1 86 ? 9.056 12.462 -9.922 1.00 86.94 86 HIS A CA 1
ATOM 691 C C . HIS A 1 86 ? 7.593 12.359 -10.380 1.00 86.94 86 HIS A C 1
ATOM 693 O O . HIS A 1 86 ? 7.019 13.314 -10.900 1.00 86.94 86 HIS A O 1
ATOM 699 N N . ARG A 1 87 ? 7.003 11.169 -10.248 1.00 83.88 87 ARG A N 1
ATOM 700 C CA . ARG A 1 87 ? 5.620 10.847 -10.606 1.00 83.88 87 ARG A CA 1
ATOM 701 C C . ARG A 1 87 ? 4.845 10.447 -9.347 1.00 83.88 87 ARG A C 1
ATOM 703 O O . ARG A 1 87 ? 5.347 10.528 -8.235 1.00 83.88 87 ARG A O 1
ATOM 710 N N . LEU A 1 88 ? 3.630 9.933 -9.537 1.00 82.69 88 LEU A N 1
ATOM 711 C CA . LEU A 1 88 ? 2.707 9.502 -8.477 1.00 82.69 88 LEU A CA 1
ATOM 712 C C . LEU A 1 88 ? 3.259 8.444 -7.506 1.00 82.69 88 LEU A C 1
ATOM 714 O O . LEU A 1 88 ? 2.627 8.179 -6.491 1.00 82.69 88 LEU A O 1
ATOM 718 N N . TYR A 1 89 ? 4.391 7.809 -7.815 1.00 87.25 89 TYR A N 1
ATOM 719 C CA . TYR A 1 89 ? 4.994 6.811 -6.939 1.00 87.25 89 TYR A CA 1
ATOM 720 C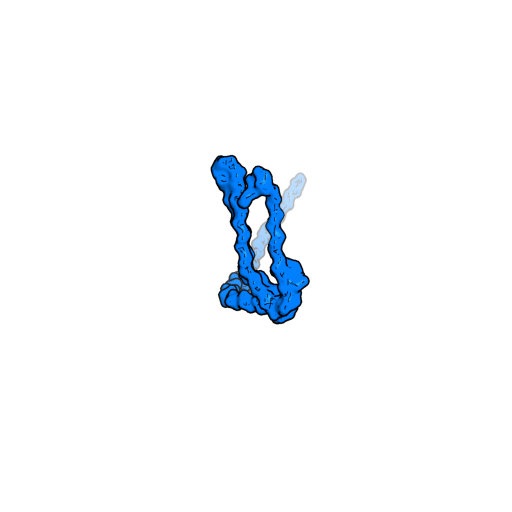 C . TYR A 1 89 ? 5.875 7.436 -5.852 1.00 87.25 89 TYR A C 1
ATOM 722 O O . TYR A 1 89 ? 6.048 6.807 -4.816 1.00 87.25 89 TYR A O 1
ATOM 730 N N . GLY A 1 90 ? 6.417 8.643 -6.061 1.00 85.88 90 GLY A N 1
ATOM 731 C CA . GLY A 1 90 ? 7.294 9.312 -5.091 1.00 85.88 90 GLY A CA 1
ATOM 732 C C . GLY A 1 90 ? 6.570 9.919 -3.889 1.00 85.88 90 GLY A C 1
ATOM 733 O O . GLY A 1 90 ? 7.208 10.258 -2.896 1.00 85.88 90 GLY A O 1
ATOM 734 N N . GLU A 1 91 ? 5.244 10.023 -3.953 1.00 88.12 91 GLU A N 1
ATOM 735 C CA . GLU A 1 91 ? 4.411 10.615 -2.911 1.00 88.12 91 GLU A CA 1
ATOM 736 C C . GLU A 1 91 ? 3.367 9.609 -2.419 1.00 88.12 91 GLU A C 1
ATOM 738 O O . GLU A 1 91 ? 2.917 8.722 -3.144 1.00 88.12 91 GLU A O 1
ATOM 743 N N . THR A 1 92 ? 2.972 9.727 -1.152 1.00 89.00 92 THR A N 1
ATOM 744 C CA . THR A 1 92 ? 1.876 8.938 -0.578 1.00 89.00 92 THR A CA 1
ATOM 745 C C . THR A 1 92 ? 0.867 9.879 0.056 1.00 89.00 92 THR A C 1
ATOM 747 O O . THR A 1 92 ? 1.205 10.662 0.939 1.00 89.00 92 THR A O 1
ATOM 750 N N . PHE A 1 93 ? -0.389 9.775 -0.378 1.00 88.88 93 PHE A N 1
ATOM 751 C CA . PHE A 1 93 ? -1.477 10.620 0.102 1.00 88.88 93 PHE A CA 1
ATOM 752 C C . PHE A 1 93 ? -2.342 9.852 1.097 1.00 88.88 93 PHE A C 1
ATOM 754 O O . PHE A 1 93 ? -3.049 8.913 0.727 1.00 88.88 93 PHE A O 1
ATOM 761 N N . ILE A 1 94 ? -2.310 10.271 2.361 1.00 88.88 94 ILE A N 1
ATOM 762 C CA . ILE A 1 94 ? -3.170 9.725 3.414 1.00 88.88 94 ILE A CA 1
ATOM 763 C C . ILE A 1 94 ? -4.288 10.733 3.665 1.00 88.88 94 ILE A C 1
ATOM 765 O O . ILE A 1 94 ? -4.064 11.794 4.242 1.00 88.88 94 ILE A O 1
ATOM 769 N N . LYS A 1 95 ? -5.501 10.408 3.208 1.00 89.19 95 LYS A N 1
ATOM 770 C CA . LYS A 1 95 ? -6.696 11.217 3.465 1.00 89.19 95 LYS A CA 1
ATOM 771 C C . LYS A 1 95 ? -7.432 10.663 4.680 1.00 89.19 95 LYS A C 1
ATOM 773 O O . LYS A 1 95 ? -7.877 9.519 4.652 1.00 89.19 95 LYS A O 1
ATOM 778 N N . TYR A 1 96 ? -7.602 11.489 5.704 1.00 90.81 96 TYR A N 1
ATOM 779 C CA . TYR A 1 96 ? -8.372 11.163 6.902 1.00 90.81 96 TYR A CA 1
ATOM 780 C C . TYR A 1 96 ? -9.104 12.406 7.418 1.00 90.81 96 TYR A C 1
ATOM 782 O O . TYR A 1 96 ? -8.778 13.525 7.018 1.00 90.81 96 TYR A O 1
ATOM 790 N N . ASN A 1 97 ? -10.121 12.209 8.261 1.00 90.44 97 ASN A N 1
ATOM 791 C CA . ASN A 1 97 ? -10.751 13.312 8.978 1.00 90.44 97 ASN A CA 1
ATOM 792 C C . ASN A 1 97 ? -10.032 13.502 10.328 1.00 90.44 97 ASN A C 1
ATOM 794 O O . ASN A 1 97 ? -10.206 12.646 11.195 1.00 90.44 97 ASN A O 1
ATOM 798 N N . PRO A 1 98 ? -9.263 14.587 10.528 1.00 88.94 98 PRO A N 1
ATOM 799 C CA . PRO A 1 98 ? -8.488 14.797 11.752 1.00 88.94 98 PRO A CA 1
ATOM 800 C C . PRO A 1 98 ? -9.346 15.032 13.004 1.00 88.94 98 PRO A C 1
ATOM 802 O O . PRO A 1 98 ? -8.829 14.932 14.115 1.00 88.94 98 PRO A O 1
ATOM 805 N N . GLU A 1 99 ? -10.640 15.338 12.854 1.00 90.25 99 GLU A N 1
ATOM 806 C CA . GLU A 1 99 ? -11.556 15.497 13.992 1.00 90.25 99 GLU A CA 1
ATOM 807 C C . GLU A 1 99 ? -11.899 14.157 14.655 1.00 90.25 99 GLU A C 1
ATOM 809 O O . GLU A 1 99 ? -12.142 14.111 15.859 1.00 90.25 99 GLU A O 1
ATOM 814 N N . PHE A 1 100 ? -11.892 13.063 13.884 1.00 84.19 100 PHE A N 1
ATOM 815 C CA . PHE A 1 100 ? -12.318 11.737 14.350 1.00 84.19 100 PHE A CA 1
ATOM 816 C C . PHE A 1 100 ? -11.211 10.683 14.279 1.00 84.19 100 PHE A C 1
ATOM 818 O O . PHE A 1 100 ? -11.233 9.732 15.057 1.00 84.19 100 PHE A O 1
ATOM 825 N N . TRP A 1 101 ? -10.260 10.823 13.353 1.00 80.06 101 TRP A N 1
ATOM 826 C CA . TRP A 1 101 ? -9.212 9.840 13.073 1.00 80.06 101 TRP A CA 1
ATOM 827 C C . TRP A 1 101 ? -7.828 10.460 13.261 1.00 80.06 101 TRP A C 1
ATOM 829 O O . TRP A 1 101 ? -7.602 11.618 12.908 1.00 80.06 101 TRP A O 1
ATOM 839 N N . LYS A 1 102 ? -6.907 9.674 13.818 1.00 70.81 102 LYS A N 1
ATOM 840 C CA . LYS A 1 102 ? -5.505 10.034 14.042 1.00 70.81 102 LYS A CA 1
ATOM 841 C C . LYS A 1 102 ? -4.593 8.949 13.500 1.00 70.81 102 LYS A C 1
ATOM 843 O O . LYS A 1 102 ? -5.013 7.771 13.549 1.00 70.81 102 LYS A O 1
#